Protein AF-A0A350HE97-F1 (afdb_monomer)

Structure (mmCIF, N/CA/C/O backbone):
data_AF-A0A350HE97-F1
#
_entry.id   AF-A0A350HE97-F1
#
loop_
_atom_site.group_PDB
_atom_site.id
_atom_site.type_symbol
_atom_site.label_atom_id
_atom_site.label_alt_id
_atom_site.label_comp_id
_atom_site.label_asym_id
_atom_site.label_entity_id
_atom_site.label_seq_id
_atom_site.pdbx_PDB_ins_code
_atom_site.Cartn_x
_atom_site.Cartn_y
_atom_site.Cartn_z
_atom_site.occupancy
_atom_site.B_iso_or_equiv
_atom_site.auth_seq_id
_atom_site.auth_comp_id
_atom_site.auth_asym_id
_atom_site.auth_atom_id
_atom_site.pdbx_PDB_model_num
ATOM 1 N N . VAL A 1 1 ? -2.127 11.021 4.832 1.00 91.25 1 VAL A N 1
ATOM 2 C CA . VAL A 1 1 ? -2.474 9.703 4.249 1.00 91.25 1 VAL A CA 1
ATOM 3 C C . VAL A 1 1 ? -2.080 9.699 2.780 1.00 91.25 1 VAL A C 1
ATOM 5 O O . VAL A 1 1 ? -2.312 10.705 2.120 1.00 91.25 1 VAL A O 1
ATOM 8 N N . LEU A 1 2 ? -1.472 8.619 2.289 1.00 94.19 2 LEU A N 1
ATOM 9 C CA . LEU A 1 2 ? -1.125 8.393 0.881 1.00 94.19 2 LEU A CA 1
ATOM 10 C C . LEU A 1 2 ? -1.903 7.177 0.361 1.00 94.19 2 LEU A C 1
ATOM 12 O O . LEU A 1 2 ? -2.045 6.199 1.090 1.00 94.19 2 LEU A O 1
ATOM 16 N N . ILE A 1 3 ? -2.389 7.223 -0.881 1.00 96.06 3 ILE A N 1
ATOM 17 C CA . ILE A 1 3 ? -3.112 6.113 -1.524 1.00 96.06 3 ILE A CA 1
ATOM 18 C C . ILE A 1 3 ? -2.355 5.733 -2.797 1.00 96.06 3 ILE A C 1
ATOM 20 O O . ILE A 1 3 ? -2.129 6.602 -3.636 1.00 96.06 3 ILE A O 1
ATOM 24 N N . CYS A 1 4 ? -1.932 4.471 -2.901 1.00 95.62 4 CYS A N 1
ATOM 25 C CA . CYS A 1 4 ? -1.103 3.930 -3.987 1.00 95.62 4 CYS A CA 1
ATOM 26 C C . CYS A 1 4 ? 0.036 4.869 -4.444 1.00 95.62 4 CYS A C 1
ATOM 28 O O . CYS A 1 4 ? 0.101 5.243 -5.621 1.00 95.62 4 CYS A O 1
ATOM 30 N N . PRO A 1 5 ? 0.925 5.313 -3.529 1.00 94.19 5 PRO A N 1
ATOM 31 C CA . PRO A 1 5 ? 1.973 6.262 -3.876 1.00 94.19 5 PRO A CA 1
ATOM 32 C C . PRO A 1 5 ? 2.958 5.640 -4.869 1.00 94.19 5 PRO A C 1
ATOM 34 O O . PRO A 1 5 ? 3.563 4.608 -4.597 1.00 94.19 5 PRO A O 1
ATOM 37 N N . SER A 1 6 ? 3.178 6.300 -6.006 1.00 94.19 6 SER A N 1
ATOM 38 C CA . SER A 1 6 ? 4.117 5.839 -7.035 1.00 94.19 6 SER A CA 1
ATOM 39 C C . SER A 1 6 ? 5.578 6.101 -6.635 1.00 94.19 6 SER A C 1
ATOM 41 O O . SER A 1 6 ? 6.263 6.924 -7.249 1.00 94.19 6 SER A O 1
ATOM 43 N N . VAL A 1 7 ? 6.062 5.395 -5.609 1.00 91.19 7 VAL A N 1
ATOM 44 C CA . VAL A 1 7 ? 7.386 5.594 -4.984 1.00 91.19 7 VAL A CA 1
ATOM 45 C C . VAL A 1 7 ? 8.569 5.388 -5.933 1.00 91.19 7 VAL A C 1
ATOM 47 O O . VAL A 1 7 ? 9.639 5.935 -5.702 1.00 91.19 7 VAL A O 1
ATOM 50 N N . GLU A 1 8 ? 8.377 4.653 -7.027 1.00 89.12 8 GLU A N 1
ATOM 51 C CA . GLU A 1 8 ? 9.413 4.413 -8.044 1.00 89.12 8 GLU A CA 1
ATOM 52 C C . GLU A 1 8 ? 9.517 5.548 -9.074 1.00 89.12 8 GLU A C 1
ATOM 54 O O . GLU A 1 8 ? 1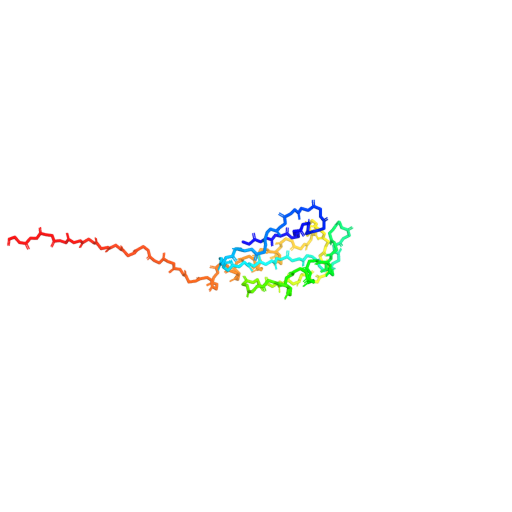0.538 5.692 -9.741 1.00 89.12 8 GLU A O 1
ATOM 59 N N . ARG A 1 9 ? 8.458 6.357 -9.225 1.00 89.00 9 ARG A N 1
ATOM 60 C CA . ARG A 1 9 ? 8.383 7.434 -10.233 1.00 89.00 9 ARG A CA 1
ATOM 61 C C . ARG A 1 9 ? 8.442 8.832 -9.627 1.00 89.00 9 ARG A C 1
ATOM 63 O O . ARG A 1 9 ? 8.624 9.801 -10.358 1.00 89.00 9 ARG A O 1
ATOM 70 N N . MET A 1 10 ? 8.257 8.951 -8.315 1.00 86.38 10 MET A N 1
ATOM 71 C CA . MET A 1 10 ? 8.230 10.224 -7.602 1.00 86.38 10 MET A CA 1
ATOM 72 C C . MET A 1 10 ? 9.288 10.250 -6.505 1.00 86.38 10 MET A C 1
ATOM 74 O O . MET A 1 10 ? 9.487 9.274 -5.787 1.00 86.38 10 MET A O 1
ATOM 78 N N . ALA A 1 11 ? 9.934 11.403 -6.340 1.00 82.12 11 ALA A N 1
ATOM 79 C CA . ALA A 1 11 ? 10.878 11.621 -5.256 1.00 82.12 11 ALA A CA 1
ATOM 80 C C . ALA A 1 11 ? 10.125 11.837 -3.932 1.00 82.12 11 ALA A C 1
ATOM 82 O O . ALA A 1 11 ? 9.720 12.953 -3.612 1.00 82.12 11 ALA A O 1
ATOM 83 N N . PHE A 1 12 ? 9.947 10.769 -3.153 1.00 80.50 12 PHE A N 1
ATOM 84 C CA . PHE A 1 12 ? 9.518 10.869 -1.759 1.00 80.50 12 PHE A CA 1
ATOM 85 C C . PHE A 1 12 ? 10.746 11.095 -0.872 1.00 80.50 12 PHE A C 1
ATOM 87 O O . PHE A 1 12 ? 11.598 10.214 -0.738 1.00 80.50 12 PHE A O 1
ATOM 94 N N . SER A 1 13 ? 10.864 12.283 -0.274 1.00 72.81 13 SER A N 1
ATOM 95 C CA . SER A 1 13 ? 11.923 12.554 0.699 1.00 72.81 13 SER A CA 1
ATOM 96 C C . SER A 1 13 ? 11.679 11.759 1.988 1.00 72.81 13 SER A C 1
ATOM 98 O O . SER A 1 13 ? 10.548 11.618 2.448 1.00 72.81 13 SER A O 1
ATOM 100 N N . LYS A 1 14 ? 12.754 11.241 2.592 1.00 66.94 14 LYS A N 1
ATOM 101 C CA . LYS A 1 14 ? 12.696 10.343 3.762 1.00 66.94 14 LYS A CA 1
ATOM 102 C C . LYS A 1 14 ? 12.267 11.018 5.082 1.00 66.94 14 LYS A C 1
ATOM 104 O O . LYS A 1 14 ? 12.234 10.368 6.117 1.00 66.94 14 LYS A O 1
ATOM 109 N N . SER A 1 15 ? 12.027 12.334 5.097 1.00 53.84 15 SER A N 1
ATOM 110 C CA . SER A 1 15 ? 12.203 13.151 6.312 1.00 53.84 15 SER A CA 1
ATOM 111 C C . SER A 1 15 ? 10.943 13.817 6.871 1.00 53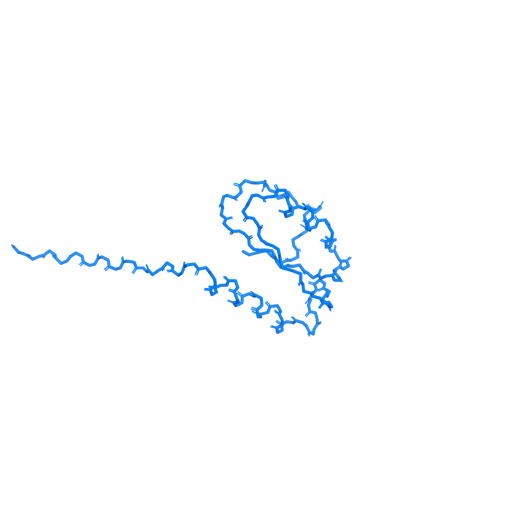.84 15 SER A C 1
ATOM 113 O O . SER A 1 15 ? 11.050 14.798 7.610 1.00 53.84 15 SER A O 1
ATOM 115 N N . SER A 1 16 ? 9.747 13.341 6.533 1.00 66.19 16 SER A N 1
ATOM 116 C CA . SER A 1 16 ? 8.552 13.795 7.246 1.00 66.19 16 SER A CA 1
ATOM 117 C C . SER A 1 16 ? 8.512 13.137 8.629 1.00 66.19 16 SER A C 1
ATOM 119 O O . SER A 1 16 ? 8.244 11.945 8.735 1.00 66.19 16 SER A O 1
ATOM 121 N N . ASN A 1 17 ? 8.727 13.912 9.697 1.00 75.69 17 ASN A N 1
ATOM 122 C CA . ASN A 1 17 ? 8.463 13.448 11.067 1.00 75.69 17 ASN A CA 1
ATOM 123 C C . ASN A 1 17 ? 6.960 13.265 11.344 1.00 75.69 17 ASN A C 1
ATOM 125 O O . ASN A 1 17 ? 6.603 12.713 12.383 1.00 75.69 17 ASN A O 1
ATOM 129 N N . ALA A 1 18 ? 6.082 13.725 10.447 1.00 83.31 18 ALA A N 1
ATOM 130 C CA . ALA A 1 18 ? 4.646 13.562 10.609 1.00 83.31 18 ALA A CA 1
ATOM 131 C C . ALA A 1 18 ? 4.238 12.086 10.429 1.00 83.31 18 ALA A C 1
ATOM 133 O O . ALA A 1 18 ? 4.683 11.458 9.457 1.00 83.31 18 ALA A O 1
ATOM 134 N N . PRO A 1 19 ? 3.368 11.552 11.310 1.00 88.19 19 PRO A N 1
ATOM 135 C CA . PRO A 1 19 ? 2.753 10.244 11.123 1.00 88.19 19 PRO A CA 1
ATOM 136 C C . PRO A 1 19 ? 2.126 10.142 9.735 1.00 88.19 19 PRO A C 1
ATOM 138 O O . PRO A 1 19 ? 1.348 11.000 9.312 1.00 88.19 19 PRO A O 1
ATOM 141 N N . THR A 1 20 ? 2.504 9.110 8.993 1.00 90.50 20 THR A N 1
ATOM 142 C CA . THR A 1 20 ? 2.046 8.909 7.622 1.00 90.50 20 THR A CA 1
ATOM 143 C C . THR A 1 20 ? 1.433 7.527 7.492 1.00 90.50 20 THR A C 1
ATOM 145 O O . THR A 1 20 ? 2.089 6.517 7.706 1.00 90.50 20 THR A O 1
ATOM 148 N N . HIS A 1 21 ? 0.171 7.473 7.082 1.00 94.00 21 HIS A N 1
ATOM 149 C CA . HIS A 1 21 ? -0.491 6.215 6.737 1.00 94.00 21 HIS A CA 1
ATOM 150 C C . HIS A 1 21 ? -0.529 6.042 5.224 1.00 94.00 21 HIS A C 1
ATOM 152 O O . HIS A 1 21 ? -0.884 6.982 4.504 1.00 94.00 21 HIS A O 1
ATOM 158 N N . VAL A 1 22 ? -0.176 4.852 4.751 1.00 95.38 22 VAL A N 1
ATOM 159 C CA . VAL A 1 22 ? -0.195 4.448 3.345 1.00 95.38 22 VAL A CA 1
ATOM 160 C C . VAL A 1 22 ? -1.247 3.368 3.162 1.00 95.38 22 VAL A C 1
ATOM 162 O O . VAL A 1 22 ? -1.192 2.330 3.815 1.00 95.38 22 VAL A O 1
ATOM 165 N N . ILE A 1 23 ? -2.179 3.590 2.244 1.00 97.19 23 ILE A N 1
ATOM 166 C CA . ILE A 1 23 ? -3.106 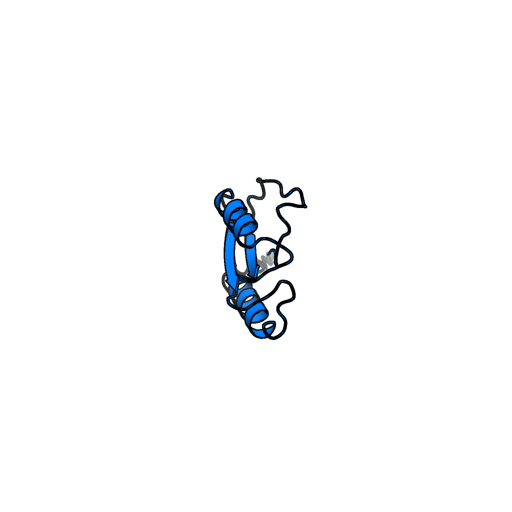2.562 1.775 1.00 97.19 23 ILE A CA 1
ATOM 167 C C . ILE A 1 23 ? -2.630 2.118 0.396 1.00 97.19 23 ILE A C 1
ATOM 169 O O . ILE A 1 23 ? -2.495 2.941 -0.510 1.00 97.19 23 ILE A O 1
ATOM 173 N N . GLN A 1 24 ? -2.378 0.825 0.234 1.00 97.44 24 GLN A N 1
ATOM 174 C CA . GLN A 1 24 ? -1.902 0.251 -1.018 1.00 97.44 24 GLN A CA 1
ATOM 175 C C . GLN A 1 24 ? -2.829 -0.883 -1.466 1.00 97.44 24 GLN A C 1
ATOM 177 O O . GLN A 1 24 ? -3.170 -1.781 -0.697 1.00 97.44 24 GLN A O 1
ATOM 182 N N . ALA A 1 25 ? -3.236 -0.842 -2.731 1.00 96.88 25 ALA A N 1
ATOM 183 C CA . ALA A 1 25 ? -3.937 -1.940 -3.381 1.00 96.88 25 ALA A CA 1
ATOM 184 C C . ALA A 1 25 ? -2.989 -3.148 -3.523 1.00 96.88 25 ALA A C 1
ATOM 186 O O . ALA A 1 25 ? -1.851 -2.992 -3.976 1.00 96.88 25 ALA A O 1
ATOM 187 N N . ALA A 1 26 ? -3.421 -4.334 -3.082 1.00 95.19 26 ALA A N 1
ATOM 188 C CA . ALA A 1 26 ? -2.568 -5.526 -3.086 1.00 95.19 26 ALA A CA 1
ATOM 189 C C . ALA A 1 26 ? -2.257 -6.015 -4.511 1.00 95.19 26 ALA A C 1
ATOM 191 O O . ALA A 1 26 ? -1.115 -6.386 -4.785 1.00 95.19 26 ALA A O 1
ATOM 192 N N . ASP A 1 27 ? -3.245 -5.917 -5.404 1.00 95.56 27 ASP A N 1
ATOM 193 C CA . ASP A 1 27 ? -3.188 -6.354 -6.804 1.00 95.56 27 ASP A CA 1
ATOM 194 C C . ASP A 1 27 ? -3.040 -5.140 -7.741 1.00 95.56 27 ASP A C 1
ATOM 196 O O . ASP A 1 27 ? -3.642 -5.052 -8.812 1.00 95.56 27 ASP A O 1
ATOM 200 N N . ASP A 1 28 ? -2.290 -4.131 -7.295 1.00 93.81 28 ASP A N 1
ATOM 201 C CA . ASP A 1 28 ? -2.016 -2.928 -8.074 1.00 93.81 28 ASP A CA 1
ATOM 202 C C . ASP A 1 28 ? -1.049 -3.236 -9.230 1.00 93.81 28 ASP A C 1
ATOM 204 O O . ASP A 1 28 ? 0.127 -3.533 -9.026 1.00 93.81 28 ASP A O 1
ATOM 208 N N . GLU A 1 29 ? -1.560 -3.159 -10.459 1.00 91.50 29 GLU A N 1
ATOM 209 C CA . GLU A 1 29 ? -0.784 -3.359 -11.690 1.00 91.50 29 GLU A CA 1
ATOM 210 C C . GLU A 1 29 ? -0.079 -2.076 -12.177 1.00 91.50 29 GLU A C 1
ATOM 212 O O . GLU A 1 29 ? 0.747 -2.124 -13.089 1.00 91.50 29 GLU A O 1
ATOM 217 N N . VAL A 1 30 ? -0.402 -0.913 -11.598 1.00 93.69 30 VAL A N 1
ATOM 218 C CA . VAL A 1 30 ? 0.137 0.399 -12.000 1.00 93.69 30 VAL A CA 1
ATOM 219 C C . VAL A 1 30 ? 1.318 0.799 -11.119 1.00 93.69 30 VAL A C 1
ATOM 221 O O . VAL A 1 30 ? 2.304 1.353 -11.615 1.00 93.69 30 VAL A O 1
ATOM 224 N N . VAL A 1 31 ? 1.211 0.530 -9.819 1.00 93.06 31 VAL A N 1
ATOM 225 C CA . VAL A 1 31 ? 2.219 0.815 -8.797 1.00 93.06 31 VAL A CA 1
ATOM 226 C C . VAL A 1 31 ? 2.553 -0.476 -8.061 1.00 93.06 31 VAL A C 1
ATOM 228 O O . VAL A 1 31 ? 1.682 -1.098 -7.463 1.00 93.06 31 VAL A O 1
ATOM 231 N N . SER A 1 32 ? 3.830 -0.863 -8.051 1.00 94.62 32 SER A N 1
ATOM 232 C CA . SER A 1 32 ? 4.272 -2.098 -7.399 1.00 94.62 32 SER A CA 1
ATOM 233 C C . SER A 1 32 ? 4.003 -2.073 -5.890 1.00 94.62 32 SER A C 1
ATOM 235 O O . SER A 1 32 ? 4.637 -1.326 -5.135 1.00 94.62 32 SER A O 1
ATOM 237 N N . SER A 1 33 ? 3.110 -2.950 -5.423 1.00 94.62 33 SER A N 1
ATOM 238 C CA . SER A 1 33 ? 2.815 -3.117 -3.993 1.00 94.62 33 SER A CA 1
ATOM 239 C C . SER A 1 33 ? 4.059 -3.525 -3.191 1.00 94.62 33 SER A C 1
ATOM 241 O O . SER A 1 33 ? 4.248 -3.089 -2.049 1.00 94.62 33 SER A O 1
ATOM 243 N N . GLN A 1 34 ? 4.972 -4.284 -3.805 1.00 95.06 34 GLN A N 1
ATOM 244 C CA . GLN A 1 34 ? 6.260 -4.652 -3.217 1.00 95.06 34 GLN A CA 1
ATOM 245 C C . GLN A 1 34 ? 7.198 -3.447 -3.068 1.00 95.06 34 GLN A C 1
ATOM 247 O O . GLN A 1 34 ? 7.853 -3.314 -2.028 1.00 95.06 34 GLN A O 1
ATOM 252 N N . ALA A 1 35 ? 7.261 -2.565 -4.070 1.00 94.25 35 ALA A N 1
ATOM 253 C CA . ALA A 1 35 ? 8.089 -1.362 -4.008 1.00 94.25 35 ALA A CA 1
ATOM 254 C C . ALA A 1 35 ? 7.591 -0.417 -2.908 1.00 94.25 35 ALA A C 1
ATOM 256 O O . ALA A 1 35 ? 8.381 0.040 -2.083 1.00 94.25 35 ALA A O 1
ATOM 257 N N . VAL A 1 36 ? 6.273 -0.211 -2.817 1.00 94.75 36 VAL A N 1
ATOM 258 C CA . VAL A 1 36 ? 5.653 0.612 -1.765 1.00 94.75 36 VAL A CA 1
ATOM 259 C C . VAL A 1 36 ? 5.891 0.021 -0.379 1.00 94.75 36 VAL A C 1
ATOM 261 O O . VAL A 1 36 ? 6.279 0.743 0.539 1.00 94.75 36 VAL A O 1
ATOM 264 N N . THR A 1 37 ? 5.742 -1.297 -0.222 1.00 94.62 37 THR A N 1
ATOM 265 C CA . THR A 1 37 ? 6.014 -1.979 1.054 1.00 94.62 37 THR A CA 1
ATOM 266 C C . THR A 1 37 ? 7.480 -1.835 1.466 1.00 94.62 37 THR A C 1
ATOM 268 O O . THR A 1 37 ? 7.775 -1.593 2.635 1.00 94.62 37 THR A O 1
ATOM 271 N N . SER A 1 38 ? 8.409 -1.962 0.516 1.00 94.31 38 SER A N 1
ATOM 272 C CA . SER A 1 38 ? 9.846 -1.795 0.769 1.00 94.31 38 SER A CA 1
ATOM 273 C C . SER A 1 38 ? 10.173 -0.357 1.162 1.00 94.31 38 SER A C 1
ATOM 275 O O . SER A 1 38 ? 10.846 -0.140 2.165 1.00 94.31 38 SER A O 1
ATOM 277 N N . TRP A 1 39 ? 9.609 0.620 0.450 1.00 92.38 39 TRP A N 1
ATOM 278 C CA . TRP A 1 39 ? 9.762 2.034 0.779 1.00 92.38 39 TRP A CA 1
ATOM 279 C C . TRP A 1 39 ? 9.244 2.361 2.185 1.00 92.38 39 TRP A C 1
ATOM 281 O O . TRP A 1 39 ? 9.935 3.054 2.928 1.00 92.38 39 TRP A O 1
ATOM 291 N N . CYS A 1 40 ? 8.081 1.825 2.581 1.00 92.44 40 CYS A N 1
ATOM 292 C CA . CYS A 1 40 ? 7.512 2.046 3.916 1.00 92.44 40 CYS A CA 1
ATOM 293 C C . CYS A 1 40 ? 8.423 1.513 5.030 1.00 92.44 40 CYS A C 1
ATOM 295 O O . CYS A 1 40 ? 8.576 2.177 6.049 1.00 92.44 40 CYS A O 1
ATOM 297 N N . LYS A 1 41 ? 9.069 0.354 4.826 1.00 91.44 41 LYS A N 1
ATOM 298 C CA . LYS A 1 41 ? 10.014 -0.232 5.799 1.00 91.44 41 LYS A CA 1
ATOM 299 C C . LYS A 1 41 ? 11.242 0.643 6.051 1.00 91.44 41 LYS A C 1
ATOM 301 O O . LYS A 1 41 ? 11.861 0.522 7.102 1.00 91.44 41 LYS A O 1
ATOM 306 N N . GLU A 1 42 ? 11.612 1.492 5.096 1.00 90.00 42 GLU A N 1
ATOM 307 C CA . GLU A 1 42 ? 12.732 2.424 5.243 1.00 90.00 42 GLU A CA 1
ATOM 308 C C . GLU A 1 42 ? 12.365 3.707 6.005 1.00 90.00 42 GLU A C 1
ATOM 310 O O . GLU A 1 42 ? 13.260 4.494 6.319 1.00 90.00 42 GLU A O 1
ATOM 315 N N . GLN A 1 43 ? 11.080 3.952 6.284 1.00 87.62 43 GLN A N 1
ATOM 316 C CA . GLN A 1 43 ? 10.621 5.166 6.960 1.00 87.62 43 GLN A CA 1
ATOM 317 C C . GLN A 1 43 ? 10.365 4.907 8.448 1.00 87.62 43 GLN A C 1
ATOM 319 O O . GLN A 1 43 ? 9.834 3.869 8.830 1.00 87.62 43 GLN A O 1
ATOM 324 N N . ALA A 1 44 ? 10.688 5.886 9.294 1.00 85.94 44 ALA A N 1
ATOM 325 C CA . ALA A 1 44 ? 10.504 5.759 10.741 1.00 85.94 44 ALA A CA 1
ATOM 326 C C . ALA A 1 44 ? 9.033 5.896 11.186 1.00 85.94 44 ALA A C 1
ATOM 328 O O . ALA A 1 44 ? 8.601 5.189 12.089 1.00 85.94 44 ALA A O 1
ATOM 329 N N . ASN A 1 45 ? 8.263 6.785 10.543 1.00 88.44 45 ASN A N 1
ATOM 330 C CA . ASN A 1 45 ? 6.910 7.170 10.975 1.00 88.44 45 ASN A CA 1
ATOM 331 C C . ASN A 1 45 ? 5.841 6.846 9.917 1.00 88.44 45 ASN A C 1
ATOM 333 O O . ASN A 1 45 ? 4.930 7.644 9.681 1.00 88.44 45 ASN A O 1
ATOM 337 N N . VAL A 1 46 ? 5.971 5.696 9.248 1.00 91.44 46 VAL A N 1
ATOM 338 C CA . VAL A 1 46 ? 5.007 5.235 8.242 1.00 91.44 46 VAL A CA 1
ATOM 339 C C . VAL A 1 46 ? 4.347 3.934 8.673 1.00 91.44 46 VAL A C 1
ATOM 341 O O . VAL A 1 46 ? 5.026 2.968 9.009 1.00 91.44 46 VAL A O 1
ATOM 344 N N . ASN A 1 47 ? 3.021 3.894 8.589 1.00 92.81 47 ASN A N 1
ATOM 345 C CA . ASN A 1 47 ? 2.237 2.669 8.669 1.00 92.81 47 ASN A CA 1
ATOM 346 C C . ASN A 1 47 ? 1.646 2.339 7.291 1.00 92.81 47 ASN A C 1
ATOM 348 O O . ASN A 1 47 ? 1.236 3.245 6.563 1.00 92.81 47 ASN A O 1
ATOM 352 N N . ILE A 1 48 ? 1.585 1.055 6.934 1.00 94.44 48 ILE A N 1
ATOM 353 C CA . ILE A 1 48 ? 1.041 0.591 5.652 1.00 94.44 48 ILE A CA 1
ATOM 354 C C . ILE A 1 48 ? -0.114 -0.385 5.871 1.00 94.44 48 ILE A C 1
ATOM 356 O O . ILE A 1 48 ? -0.008 -1.331 6.648 1.00 94.44 48 ILE A O 1
ATOM 360 N N . GLN A 1 49 ? -1.199 -0.182 5.129 1.00 95.94 49 GLN A N 1
ATOM 361 C CA . GLN A 1 49 ? -2.338 -1.086 5.047 1.00 95.94 49 GLN A CA 1
ATOM 362 C C . GLN A 1 49 ? -2.519 -1.560 3.601 1.00 95.94 49 GLN A C 1
ATOM 364 O O . GLN A 1 49 ? -2.668 -0.752 2.682 1.00 95.94 49 GLN A O 1
ATOM 369 N N . LEU A 1 50 ? -2.512 -2.880 3.404 1.00 96.38 50 LEU A N 1
ATOM 370 C CA . LEU A 1 50 ? -2.794 -3.506 2.113 1.00 96.38 50 LEU A CA 1
ATOM 371 C C . LEU A 1 50 ? -4.282 -3.840 2.008 1.00 96.38 50 LEU A C 1
ATOM 373 O O . LEU A 1 50 ? -4.845 -4.414 2.939 1.00 96.38 50 LEU A O 1
ATOM 377 N N . VAL A 1 51 ? -4.906 -3.519 0.873 1.00 96.19 51 VAL A N 1
ATOM 378 C CA . VAL A 1 51 ? -6.300 -3.889 0.578 1.00 96.19 51 VAL A CA 1
ATOM 379 C C . VAL A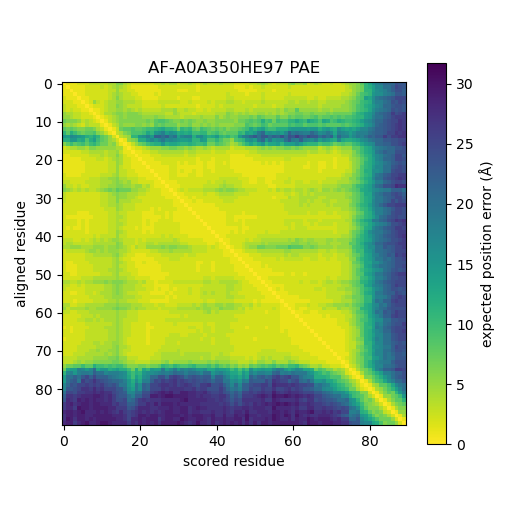 1 51 ? -6.308 -5.104 -0.360 1.00 96.19 51 VAL A C 1
ATOM 381 O O . VAL A 1 51 ? -5.982 -4.949 -1.541 1.00 96.19 51 VAL A O 1
ATOM 384 N N . PRO A 1 52 ? -6.655 -6.313 0.130 1.00 95.00 52 PRO A N 1
ATOM 385 C CA . PRO A 1 52 ? -6.663 -7.529 -0.684 1.00 95.00 52 PRO A CA 1
ATOM 386 C C . PRO A 1 52 ? -7.708 -7.462 -1.803 1.00 95.00 52 PRO A C 1
ATOM 388 O O . PRO A 1 52 ? -8.833 -7.008 -1.574 1.00 95.00 52 PRO A O 1
ATOM 391 N N . GLY A 1 53 ? -7.373 -7.948 -3.001 1.00 93.88 53 GLY A N 1
ATOM 392 C CA . GLY A 1 53 ? -8.310 -7.969 -4.128 1.00 93.88 53 GLY A CA 1
ATOM 393 C C . GLY A 1 53 ? -8.56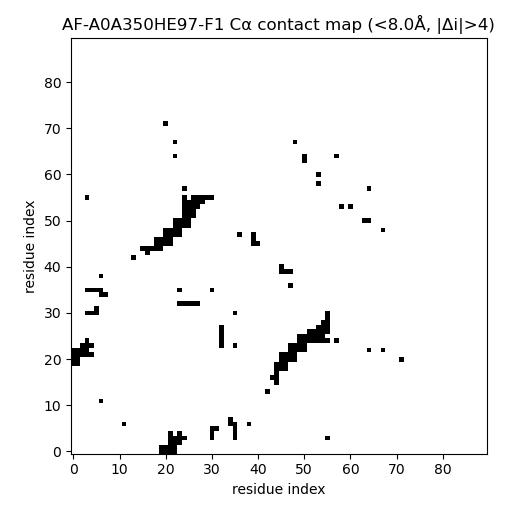1 -6.603 -4.772 1.00 93.88 53 GLY A C 1
ATOM 394 O O . GLY A 1 53 ? -9.457 -6.487 -5.607 1.00 93.88 53 GLY A O 1
ATOM 395 N N . ALA A 1 54 ? -7.859 -5.548 -4.344 1.00 96.06 54 ALA A N 1
ATOM 396 C CA . ALA A 1 54 ? -7.977 -4.219 -4.930 1.00 96.06 54 ALA A CA 1
ATOM 397 C C . ALA A 1 54 ? -6.907 -4.011 -6.003 1.00 96.06 54 ALA A C 1
ATOM 399 O O . ALA A 1 54 ? -5.733 -4.289 -5.767 1.00 96.06 54 ALA A O 1
ATOM 400 N N . SER A 1 55 ? -7.327 -3.456 -7.140 1.00 94.94 55 SER A N 1
ATOM 401 C CA . SER A 1 55 ? -6.447 -2.853 -8.144 1.00 94.94 55 SER A CA 1
ATOM 402 C C . SER A 1 55 ? -6.216 -1.368 -7.842 1.00 94.94 55 SER A C 1
ATOM 404 O O . SER A 1 55 ? -6.852 -0.811 -6.945 1.00 94.94 55 SER A O 1
ATOM 406 N N . HIS A 1 56 ? -5.357 -0.701 -8.620 1.00 95.00 56 HIS A N 1
ATOM 407 C CA . HIS A 1 56 ? -4.988 0.713 -8.439 1.00 95.00 56 HIS A CA 1
ATOM 408 C C . HIS A 1 56 ? -6.179 1.664 -8.213 1.00 95.00 56 HIS A C 1
ATOM 410 O O . HIS A 1 56 ? -6.120 2.582 -7.401 1.00 95.00 56 HIS A O 1
ATOM 416 N N . PHE A 1 57 ? -7.281 1.436 -8.933 1.00 94.75 57 PHE A N 1
ATOM 417 C CA . PHE A 1 57 ? -8.472 2.291 -8.896 1.00 94.75 57 PHE A CA 1
ATOM 418 C C . PHE A 1 57 ? -9.510 1.864 -7.855 1.00 94.75 57 PHE A C 1
ATOM 420 O O . PHE A 1 57 ? -10.544 2.517 -7.726 1.00 94.75 57 PHE A O 1
ATOM 427 N N . PHE A 1 58 ? -9.274 0.765 -7.130 1.00 95.62 58 PHE A N 1
ATOM 428 C CA . PHE A 1 58 ? -10.210 0.212 -6.148 1.00 95.62 58 PHE A CA 1
ATOM 429 C C . PHE A 1 58 ? -11.619 -0.036 -6.728 1.00 95.62 58 PHE A C 1
ATOM 431 O O . PHE A 1 58 ? -12.628 0.153 -6.042 1.00 95.62 58 PHE A O 1
ATOM 438 N N . HIS A 1 59 ? -11.723 -0.469 -7.993 1.00 93.25 59 HIS A N 1
ATOM 439 C CA . HIS A 1 59 ? -13.015 -0.823 -8.593 1.00 93.25 59 HIS A CA 1
ATOM 440 C C . HIS A 1 59 ? -13.709 -1.919 -7.772 1.00 93.25 59 HIS A C 1
ATOM 442 O O . HIS A 1 59 ? -13.127 -2.962 -7.492 1.00 93.25 59 HIS A O 1
ATOM 448 N N . GLY A 1 60 ? -14.950 -1.661 -7.349 1.00 94.56 60 GLY A N 1
ATOM 449 C CA . GLY A 1 60 ? -15.695 -2.561 -6.459 1.00 94.56 60 GLY A CA 1
ATOM 450 C C . GLY A 1 60 ? -15.167 -2.629 -5.018 1.00 94.56 60 GLY A C 1
ATOM 451 O O . GLY A 1 60 ? -15.706 -3.399 -4.233 1.00 94.56 60 GLY A O 1
ATOM 452 N N . LYS A 1 61 ? -14.149 -1.823 -4.675 1.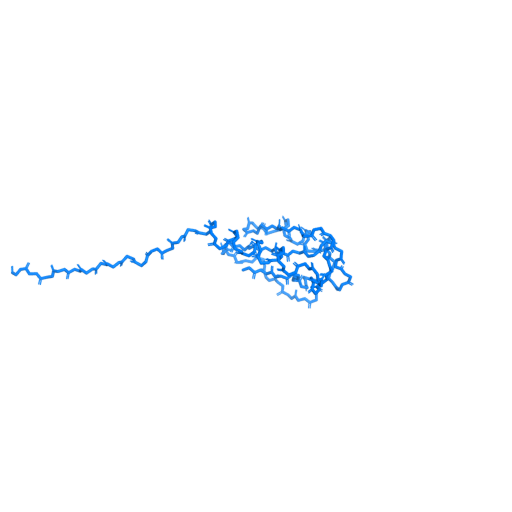00 95.75 61 LYS A N 1
ATOM 453 C CA . LYS A 1 61 ? -13.456 -1.792 -3.374 1.00 95.75 61 LYS A CA 1
ATOM 454 C C . LYS A 1 61 ? -13.446 -0.417 -2.698 1.00 95.75 61 LYS A C 1
ATOM 456 O O . LYS A 1 61 ? -12.763 -0.208 -1.697 1.00 95.75 61 LYS A O 1
ATOM 461 N N . LEU A 1 62 ? -14.205 0.544 -3.231 1.00 95.56 62 LEU A N 1
ATOM 462 C CA . LEU A 1 62 ? -14.364 1.871 -2.626 1.00 95.56 62 LEU A CA 1
ATOM 463 C C . LEU A 1 62 ? -14.939 1.832 -1.195 1.00 95.56 62 LEU A C 1
ATOM 465 O O . LEU A 1 62 ? -14.481 2.631 -0.376 1.00 95.56 62 LEU A O 1
ATOM 469 N N . PRO A 1 63 ? -15.899 0.947 -0.844 1.00 96.19 63 PRO A N 1
ATOM 470 C CA . PRO A 1 63 ? -16.355 0.813 0.541 1.00 96.19 63 PRO A CA 1
ATOM 471 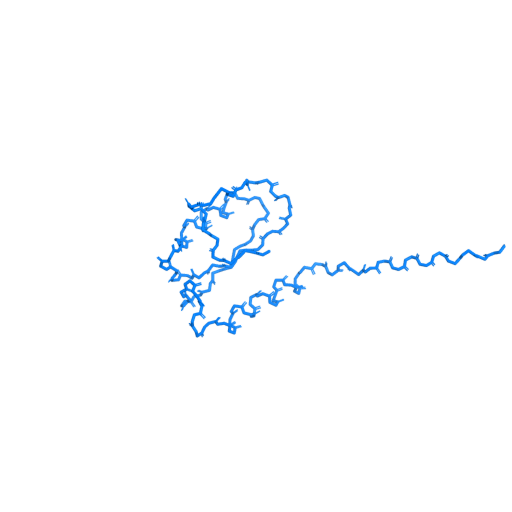C C . PRO A 1 63 ? -15.232 0.393 1.496 1.00 96.19 63 PRO A C 1
ATOM 473 O O . PRO A 1 63 ? -15.102 0.969 2.575 1.00 96.19 63 PRO A O 1
ATOM 476 N N . GLU A 1 64 ? -14.386 -0.551 1.086 1.00 95.56 64 GLU A N 1
ATOM 477 C CA . GLU A 1 64 ? -13.219 -0.992 1.848 1.00 95.56 64 GLU A CA 1
ATOM 478 C C . GLU A 1 64 ? -12.182 0.130 1.978 1.00 95.56 64 GLU A C 1
ATOM 480 O O . GLU A 1 64 ? -11.697 0.385 3.079 1.00 95.56 64 GLU A O 1
ATOM 485 N N . LEU A 1 65 ? -11.900 0.864 0.894 1.00 95.19 65 LEU A N 1
ATOM 486 C CA . LEU A 1 65 ? -11.023 2.039 0.935 1.00 95.19 65 LEU A CA 1
ATOM 487 C C . LEU A 1 65 ? -11.546 3.098 1.918 1.00 95.19 65 LEU A C 1
ATOM 489 O O . LEU A 1 65 ? -10.779 3.643 2.713 1.00 95.19 65 LEU A O 1
ATOM 493 N N . LYS A 1 66 ? -12.858 3.364 1.900 1.00 95.56 66 LYS A N 1
ATOM 494 C CA . LYS A 1 66 ? -13.505 4.280 2.845 1.00 95.56 66 LYS A CA 1
ATOM 495 C C . LYS A 1 66 ? -13.341 3.797 4.284 1.00 95.56 66 LYS A C 1
ATOM 497 O O . LYS A 1 66 ? -12.999 4.608 5.134 1.00 95.56 66 LYS A O 1
ATOM 502 N N . ALA A 1 67 ? -13.562 2.511 4.554 1.00 95.50 67 ALA A N 1
ATOM 503 C CA . ALA A 1 67 ? -13.400 1.953 5.894 1.00 95.50 67 ALA A CA 1
ATOM 504 C C . ALA A 1 67 ? -11.963 2.130 6.414 1.00 95.50 67 ALA A C 1
ATOM 506 O O . ALA A 1 67 ? -11.785 2.577 7.544 1.00 95.50 67 ALA A O 1
ATOM 507 N N . CYS A 1 68 ? -10.952 1.887 5.568 1.00 94.38 68 CYS A N 1
ATOM 508 C CA . CYS A 1 68 ? -9.547 2.135 5.911 1.00 94.38 68 CYS A CA 1
ATOM 509 C C . CYS A 1 68 ? -9.309 3.611 6.269 1.00 94.38 68 CYS A C 1
ATOM 511 O O . CYS A 1 68 ? -8.699 3.920 7.288 1.00 94.38 68 CYS A O 1
ATOM 513 N N . LEU A 1 69 ? -9.824 4.535 5.450 1.00 94.50 69 LEU A N 1
ATOM 514 C CA . LEU A 1 69 ? -9.694 5.973 5.698 1.00 94.50 69 LEU A CA 1
ATOM 515 C C . LEU A 1 69 ? -10.390 6.410 6.988 1.00 94.50 69 LEU A C 1
ATOM 517 O O . LEU A 1 69 ? -9.829 7.203 7.737 1.00 94.50 69 LEU A O 1
ATOM 521 N N . THR A 1 70 ? -11.598 5.912 7.248 1.00 94.62 70 THR A N 1
ATOM 522 C CA . THR A 1 70 ? -12.337 6.219 8.475 1.00 94.62 70 THR A CA 1
ATOM 523 C C . THR A 1 70 ? -11.571 5.744 9.702 1.00 94.62 70 THR A C 1
ATOM 525 O O . THR A 1 70 ? -11.378 6.545 10.609 1.00 94.62 70 THR A O 1
ATOM 528 N N . GLN A 1 71 ? -11.057 4.512 9.687 1.00 92.31 71 GLN A N 1
ATOM 529 C CA . GLN A 1 71 ? -10.259 3.979 10.788 1.00 92.31 71 GLN A CA 1
ATOM 530 C C . GLN A 1 71 ? -9.022 4.846 11.057 1.00 92.31 71 GLN A C 1
ATOM 532 O O . GLN A 1 71 ? -8.802 5.266 12.187 1.00 92.31 71 GLN A O 1
ATOM 537 N N . ILE A 1 72 ? -8.266 5.200 10.010 1.00 91.44 72 ILE A N 1
ATOM 538 C CA . ILE A 1 72 ? -7.091 6.072 10.149 1.00 91.44 72 ILE A CA 1
ATOM 539 C C . ILE A 1 72 ? -7.472 7.408 10.798 1.00 91.44 72 ILE A C 1
ATOM 541 O O . ILE A 1 72 ? -6.779 7.872 11.692 1.00 91.44 72 ILE A O 1
ATOM 545 N N . LEU A 1 73 ? -8.566 8.037 10.363 1.00 89.50 73 LEU A N 1
ATOM 546 C CA . LEU A 1 73 ? -8.996 9.333 10.899 1.00 89.50 73 LEU A CA 1
ATOM 547 C C . LEU A 1 73 ? -9.541 9.254 12.332 1.00 89.50 73 LEU A C 1
ATOM 549 O O . LEU A 1 73 ? -9.520 10.258 13.042 1.00 89.50 73 LEU A O 1
ATOM 553 N N . GLU A 1 74 ? -10.066 8.101 12.738 1.00 89.06 74 GLU A N 1
ATOM 554 C CA . GLU A 1 74 ? -10.554 7.858 14.097 1.00 89.06 74 GLU A CA 1
ATOM 555 C C . GLU A 1 74 ? -9.417 7.555 15.078 1.00 89.06 74 GLU A C 1
ATOM 557 O O . GLU A 1 74 ? -9.510 7.964 16.237 1.00 89.06 74 GLU A O 1
ATOM 562 N N . ASP A 1 75 ? -8.353 6.904 14.600 1.00 81.44 75 ASP A N 1
ATOM 563 C CA . ASP A 1 75 ? -7.157 6.566 15.376 1.00 81.44 75 ASP A CA 1
ATOM 564 C C . ASP A 1 75 ? -6.243 7.785 15.628 1.00 81.44 75 ASP A C 1
ATOM 566 O O . ASP A 1 75 ? -5.454 7.789 16.577 1.00 81.44 75 ASP A O 1
ATOM 570 N N . GLU A 1 76 ? -6.348 8.850 14.823 1.00 71.00 76 GLU A N 1
ATOM 571 C CA . GLU A 1 76 ? -5.606 10.093 15.058 1.00 71.00 76 GLU A CA 1
ATOM 572 C C . GLU A 1 76 ? -6.133 10.828 16.312 1.00 71.00 76 GLU A C 1
ATOM 574 O O . GLU A 1 76 ? -7.347 11.016 16.473 1.00 71.00 76 GLU A O 1
ATOM 579 N N . PRO A 1 77 ? -5.252 11.323 17.206 1.00 60.38 77 PRO A N 1
ATOM 580 C CA . PRO A 1 77 ? -5.678 12.087 18.369 1.00 60.38 77 PRO A CA 1
ATOM 581 C C . PRO A 1 77 ? -6.394 13.353 17.897 1.00 60.38 77 PRO A C 1
ATOM 583 O O . PRO A 1 77 ? -5.784 14.263 17.333 1.00 60.38 77 PRO A O 1
ATOM 586 N N . ARG A 1 78 ? -7.710 13.426 18.134 1.00 59.84 78 ARG A N 1
ATOM 587 C CA . ARG A 1 78 ? -8.494 14.632 17.851 1.00 59.84 78 ARG A CA 1
ATOM 588 C C . ARG A 1 78 ? -7.872 15.786 18.629 1.00 59.84 78 ARG A C 1
ATOM 590 O O . ARG A 1 78 ? -8.016 15.856 19.847 1.00 59.84 78 ARG A O 1
ATOM 597 N N . ILE A 1 79 ? -7.201 16.704 17.934 1.00 56.97 79 ILE A N 1
ATOM 598 C CA . ILE A 1 79 ? -6.835 17.996 18.507 1.00 56.97 79 ILE A CA 1
ATOM 599 C C . ILE A 1 79 ? -8.156 18.722 18.758 1.00 56.97 79 ILE A C 1
ATOM 601 O O . ILE A 1 79 ? -8.715 19.359 17.867 1.00 56.97 79 ILE A O 1
ATOM 605 N N . THR A 1 80 ? -8.713 18.582 19.960 1.00 47.66 80 THR A N 1
ATOM 606 C CA . THR A 1 80 ? -9.792 19.460 20.401 1.00 47.66 80 THR A CA 1
ATOM 607 C C . THR A 1 80 ? -9.221 20.873 20.448 1.00 47.66 80 THR A C 1
ATOM 609 O O . THR A 1 80 ? -8.187 21.063 21.095 1.00 47.66 80 THR A O 1
ATOM 612 N N . PRO A 1 81 ? -9.836 21.870 19.789 1.00 49.69 81 PRO A N 1
ATOM 613 C CA . PRO A 1 81 ? -9.393 23.244 19.940 1.00 49.69 81 PRO A CA 1
ATOM 614 C C . PRO A 1 81 ? -9.535 23.620 21.416 1.00 49.69 81 P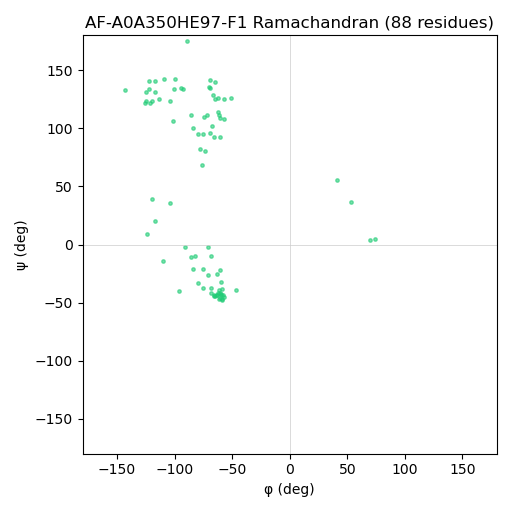RO A C 1
ATOM 616 O O . PRO A 1 81 ? -10.650 23.750 21.926 1.00 49.69 81 PRO A O 1
ATOM 619 N N . THR A 1 82 ? -8.404 23.763 22.113 1.00 47.66 82 THR A N 1
ATOM 620 C CA . THR A 1 82 ? -8.342 24.329 23.461 1.00 47.66 82 THR A CA 1
ATOM 621 C C . THR A 1 82 ? -8.880 25.748 23.378 1.00 47.66 82 THR A C 1
ATOM 623 O O . THR A 1 82 ? -8.164 26.698 23.066 1.00 47.66 82 THR A O 1
ATOM 626 N N . THR A 1 83 ? -10.178 25.886 23.621 1.00 47.12 83 THR A N 1
ATOM 627 C CA . THR A 1 83 ? -10.848 27.169 23.775 1.00 47.12 83 THR A CA 1
ATOM 628 C C . THR A 1 83 ? -10.438 27.713 25.138 1.00 47.12 83 THR A C 1
ATOM 630 O O . THR A 1 83 ? -11.135 27.555 26.133 1.00 47.12 83 THR A O 1
ATOM 633 N N . SER A 1 84 ? -9.246 28.307 25.197 1.00 50.38 84 SER A N 1
ATOM 634 C CA . SER A 1 84 ? -8.833 29.145 26.318 1.00 50.38 84 SER A CA 1
ATOM 635 C C . SER A 1 84 ? -9.512 30.503 26.153 1.00 50.38 84 SER A C 1
ATOM 637 O O . SER A 1 84 ? -8.945 31.443 25.598 1.00 50.38 84 SER A O 1
ATOM 639 N N . ILE A 1 85 ? -10.773 30.599 26.579 1.00 55.50 85 ILE A N 1
ATOM 640 C CA . ILE A 1 85 ? -11.393 31.899 26.843 1.00 55.50 85 ILE A CA 1
ATOM 641 C C . ILE A 1 85 ? -10.882 32.326 28.215 1.00 55.50 85 ILE A C 1
ATOM 643 O O . ILE A 1 85 ? -11.401 31.925 29.254 1.00 55.50 85 ILE A O 1
ATOM 647 N N . SER A 1 86 ? -9.817 33.124 28.205 1.00 53.12 86 SER A N 1
ATOM 648 C CA . SER A 1 86 ? -9.357 33.850 29.381 1.00 53.12 86 SER A CA 1
ATOM 649 C C . SER A 1 86 ? -10.393 34.933 29.696 1.00 53.12 86 SER A C 1
ATOM 651 O O . SER A 1 86 ? -10.408 35.996 29.073 1.00 53.12 86 SER A O 1
ATOM 653 N N . GLN A 1 87 ? -11.318 34.647 30.617 1.00 49.94 87 GLN A N 1
ATOM 654 C CA . GLN A 1 87 ? -12.153 35.682 31.220 1.00 49.94 87 GLN A CA 1
ATOM 655 C C . GLN A 1 87 ? -11.256 36.571 32.082 1.00 49.94 87 GLN A C 1
ATOM 657 O O . GLN A 1 87 ? -10.863 36.219 33.191 1.00 49.94 87 GLN A O 1
ATOM 662 N N . ARG A 1 88 ? -10.918 37.741 31.537 1.00 61.12 88 ARG A N 1
ATOM 663 C CA . ARG A 1 88 ? -10.346 38.857 32.283 1.00 61.12 88 ARG A CA 1
ATOM 664 C C . ARG A 1 88 ? -11.500 39.641 32.913 1.00 61.12 88 ARG A C 1
ATOM 666 O O . ARG A 1 88 ? -12.152 40.427 32.237 1.00 61.12 88 ARG A O 1
ATOM 673 N N . THR A 1 89 ? -11.737 39.407 34.195 1.00 61.06 89 THR A N 1
ATOM 674 C CA . THR A 1 89 ? -12.581 40.206 35.103 1.00 61.06 89 THR A CA 1
ATOM 675 C C . THR A 1 89 ? -11.873 40.179 36.456 1.00 61.06 89 THR A C 1
ATOM 677 O O . THR A 1 89 ? -11.464 39.095 36.862 1.00 61.06 89 THR A O 1
ATOM 680 N N . SER A 1 90 ? -11.654 41.240 37.219 1.00 58.53 90 SER A N 1
ATOM 681 C CA . SER A 1 90 ? -11.841 42.688 37.118 1.00 58.53 90 SER A CA 1
ATOM 682 C C . SER A 1 90 ? -10.859 43.306 38.116 1.00 58.53 90 SER A C 1
ATOM 684 O O . SER A 1 90 ? -10.473 42.584 39.063 1.00 58.53 90 SER A O 1
#

Foldseek 3Di:
DAELDQVVVDDDDQDPPDQEEYEYECAEPPHDPVVVVVSQVSHDRYDYDYDYPAYSVRVVHVVVVVVVVVVVVVPDPPPDPPPPPPPDDD

Solvent-accessible surface area (backbone atoms only — not comparable to full-atom values): 5672 Å² total; per-residue (Å²): 114,44,69,61,62,51,64,92,83,44,92,77,76,87,77,64,83,57,81,34,44,35,42,32,28,56,56,18,86,84,41,58,44,65,58,43,54,53,55,40,72,76,38,92,45,48,48,77,45,74,39,81,89,15,35,76,81,25,75,97,33,54,70,58,53,47,51,53,52,50,50,55,64,66,73,46,82,79,80,70,80,81,80,77,76,79,81,88,78,131

Mean predicted aligned error: 8.24 Å

pLDDT: mean 85.14, std 15.27, range [47.12, 97.44]

Radius of gyration: 17.79 Å; Cα contacts (8 Å, |Δi|>4): 104; chains: 1; bounding box: 29×51×49 Å

Secondary structure (DSSP, 8-state):
-EES--TTTS---S---S-EEEEEETT-SSS-HHHHHHHHHT-TTEEEEEETT--TT-TTTHHHHHHHHHHHHHHS--------------

Nearest PDB structures (foldseek):
  2wtm-assembly1_B  TM=9.128E-01  e=8.560E-04  Butyrivibrio proteoclasticus
  2wtm-assembly2_D  TM=9.093E-01  e=1.047E-03  Butyrivibrio proteoclasticus
  7xrh-assembly1_A  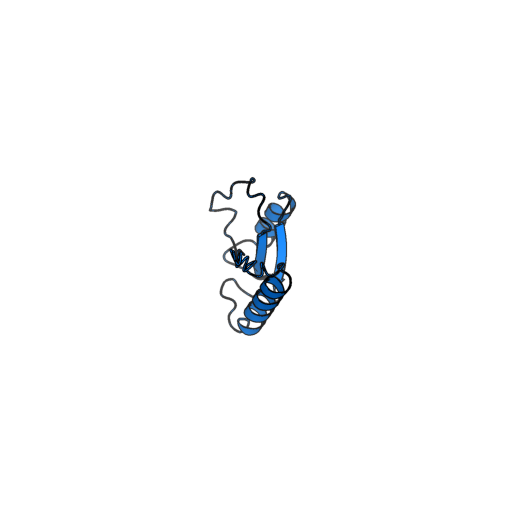TM=7.545E-01  e=4.598E-03  Lactobacillus acidophilus
  7ld8-assembly1_A-2  TM=8.037E-01  e=9.635E-03  Mycobacterium tuberculosis H37Rv
  3bdi-assembly1_A  TM=8.195E-01  e=2.159E-02  Thermoplasma acidophilum DSM 1728

Sequence (90 aa):
VLICPSVERMAFSKSSNAPTHVIQAADDEVVSSQAVTSWCKEQANVNIQLVPGASHFFHGKLPELKACLTQILEDEPRITPTTSISQRTS